Protein AF-A0A2V8QFR4-F1 (afdb_monomer_lite)

Sequence (119 aa):
MKQITLACFFALALAGGATARLQAQPRTSTPVQETDDEYKVTTYKKFVDNREPYPAIAYEEAKRYMAKYGKEDDQYTRYLRDWIKAYEEDARAVRLAAERADREQQLLGSFTQKDYAKA

Radius of gyration: 29.34 Å; chains: 1; bounding box: 53×64×86 Å

Foldseek 3Di:
DDDDDDDDDPDDDDDDDDDDPPPPPPPPPPPPDVVVVVLLVVLVVQLVVCVPVPVVSNLVSLVVNCVVCCVPPDPSNVVSVVSNVVVVVVVVVVVVVVVVVVVVVVVVVVVVVVVVVVD

Secondary structure (DSSP, 8-state):
---------------------------------HHHHHHHHHHHHHHHHHTTT-HHHHHHHHHHHHHHHTTS--HHHHHHHHHHHHHHHHHHHHHHHHHHHHHHHHHHHHHHHHHHT--

Structure (mmCIF, N/CA/C/O backbone):
data_AF-A0A2V8QFR4-F1
#
_entry.id   AF-A0A2V8QFR4-F1
#
loop_
_atom_site.group_PDB
_atom_site.id
_atom_site.type_symbol
_atom_site.label_atom_id
_atom_site.label_alt_id
_atom_site.label_comp_id
_atom_site.label_asym_id
_atom_site.label_entity_id
_atom_site.label_seq_id
_atom_site.pdbx_PDB_ins_code
_atom_site.Cartn_x
_atom_site.Cartn_y
_atom_site.Cartn_z
_atom_site.occupancy
_atom_site.B_iso_or_equiv
_atom_site.auth_seq_id
_atom_site.auth_comp_id
_atom_site.auth_asym_id
_atom_site.auth_atom_id
_atom_site.pdbx_PDB_model_num
ATOM 1 N N . MET A 1 1 ? -12.132 -42.514 -10.563 1.00 47.44 1 MET A N 1
ATOM 2 C CA . MET A 1 1 ? -10.890 -43.128 -10.042 1.00 47.44 1 MET A CA 1
ATOM 3 C C . MET A 1 1 ? -10.372 -44.162 -11.034 1.00 47.44 1 MET A C 1
ATOM 5 O O . MET A 1 1 ? -10.985 -45.218 -11.123 1.00 47.44 1 MET A O 1
ATOM 9 N N . LYS A 1 2 ? -9.292 -43.865 -11.772 1.00 37.84 2 LYS A N 1
ATOM 10 C CA . LYS A 1 2 ? -8.276 -44.845 -12.210 1.00 37.84 2 LYS A CA 1
ATOM 11 C C . LYS A 1 2 ? -7.187 -44.167 -13.059 1.00 37.84 2 LYS A C 1
ATOM 13 O O . LYS A 1 2 ? -7.467 -43.695 -14.147 1.00 37.84 2 LYS A O 1
ATOM 18 N N . GLN A 1 3 ? -5.981 -44.200 -12.492 1.00 45.19 3 GLN A N 1
ATOM 19 C CA . GLN A 1 3 ? -4.664 -44.381 -13.112 1.00 45.19 3 GLN A CA 1
ATOM 20 C C . GLN A 1 3 ? -4.123 -43.312 -14.078 1.00 45.19 3 GLN A C 1
ATOM 22 O O . GLN A 1 3 ? -4.554 -43.157 -15.213 1.00 45.19 3 GLN A O 1
ATOM 27 N N . ILE A 1 4 ? -3.078 -42.648 -13.579 1.00 56.06 4 ILE A N 1
ATOM 28 C CA . ILE A 1 4 ? -2.070 -41.863 -14.292 1.00 56.06 4 ILE A CA 1
ATOM 29 C C . ILE A 1 4 ? -1.244 -42.812 -15.167 1.00 56.06 4 ILE A C 1
ATOM 31 O O . ILE A 1 4 ? -0.779 -43.847 -14.690 1.00 56.06 4 ILE A O 1
ATOM 35 N N . THR A 1 5 ? -0.981 -42.448 -16.421 1.00 51.19 5 THR A N 1
ATOM 36 C CA . THR A 1 5 ? 0.162 -43.001 -17.161 1.00 51.19 5 THR A CA 1
ATOM 37 C C . THR A 1 5 ? 0.791 -41.904 -18.008 1.00 51.19 5 THR A C 1
ATOM 39 O O . THR A 1 5 ? 0.228 -41.425 -18.987 1.00 51.19 5 THR A O 1
ATOM 42 N N . LEU A 1 6 ? 1.958 -41.479 -17.538 1.00 47.16 6 LEU A N 1
ATOM 43 C CA . LEU A 1 6 ? 2.905 -40.575 -18.169 1.00 47.16 6 LEU A CA 1
ATOM 44 C C . LEU A 1 6 ? 3.574 -41.304 -19.347 1.00 47.16 6 LEU A C 1
ATOM 46 O O . LEU A 1 6 ? 4.164 -42.361 -19.142 1.00 47.16 6 LEU A O 1
ATOM 50 N N . ALA A 1 7 ? 3.521 -40.742 -20.553 1.00 52.66 7 ALA A N 1
ATOM 51 C CA . ALA A 1 7 ? 4.398 -41.143 -21.651 1.00 52.66 7 ALA A CA 1
ATOM 52 C C . ALA A 1 7 ? 4.726 -39.928 -22.527 1.00 52.66 7 ALA A C 1
ATOM 54 O O . ALA A 1 7 ? 3.885 -39.407 -23.257 1.00 52.66 7 ALA A O 1
ATOM 55 N N . CYS A 1 8 ? 5.969 -39.467 -22.402 1.00 45.06 8 CYS A N 1
ATOM 56 C CA . CYS A 1 8 ? 6.592 -38.465 -23.249 1.00 45.06 8 CYS A CA 1
ATOM 57 C C . CYS A 1 8 ? 6.646 -38.947 -24.704 1.00 45.06 8 CYS A C 1
ATOM 59 O O . CYS A 1 8 ? 7.252 -39.980 -24.975 1.00 45.06 8 CYS A O 1
ATOM 61 N N . PHE A 1 9 ? 6.134 -38.152 -25.641 1.00 51.03 9 PHE A N 1
ATOM 62 C CA . PHE A 1 9 ? 6.549 -38.225 -27.040 1.00 51.03 9 PHE A CA 1
ATOM 63 C C . PHE A 1 9 ? 6.892 -36.819 -27.530 1.00 51.03 9 PHE A C 1
ATOM 65 O O . PHE A 1 9 ? 6.046 -36.052 -27.979 1.00 51.03 9 PHE A O 1
ATOM 72 N N . PHE A 1 10 ? 8.175 -36.488 -27.394 1.00 49.69 10 PHE A N 1
ATOM 73 C CA . PHE A 1 10 ? 8.828 -35.411 -28.127 1.00 49.69 10 PHE A CA 1
ATOM 74 C C . PHE A 1 10 ? 8.890 -35.843 -29.598 1.00 49.69 10 PHE A C 1
ATOM 76 O O . PHE A 1 10 ? 9.720 -36.671 -29.970 1.00 49.69 10 PHE A O 1
ATOM 83 N N . ALA A 1 11 ? 7.988 -35.322 -30.428 1.00 54.59 11 ALA A N 1
ATOM 84 C CA . ALA A 1 11 ? 8.054 -35.491 -31.874 1.00 54.59 11 ALA A CA 1
ATOM 85 C C . ALA A 1 11 ? 8.646 -34.222 -32.495 1.00 54.59 11 ALA A C 1
ATOM 87 O O . ALA A 1 11 ? 7.992 -33.192 -32.645 1.00 54.59 11 ALA A O 1
ATOM 88 N N . LEU A 1 12 ? 9.932 -34.334 -32.810 1.00 48.91 12 LEU A N 1
ATOM 89 C CA . LEU A 1 12 ? 10.722 -33.430 -33.629 1.00 48.91 12 LEU A CA 1
ATOM 90 C C . LEU A 1 12 ? 10.128 -33.379 -35.050 1.00 48.91 12 LEU A C 1
ATOM 92 O O . LEU A 1 12 ? 10.169 -34.378 -35.765 1.00 48.91 12 LEU A O 1
ATOM 96 N N . ALA A 1 13 ? 9.612 -32.225 -35.474 1.00 54.88 13 ALA A N 1
ATOM 97 C CA . ALA A 1 13 ? 9.267 -31.962 -36.871 1.00 54.88 13 ALA A CA 1
ATOM 98 C C . ALA A 1 13 ? 10.227 -30.903 -37.432 1.00 54.88 13 ALA A C 1
ATOM 100 O O . ALA A 1 13 ? 10.027 -29.700 -37.277 1.00 54.88 13 ALA A O 1
ATOM 101 N N . LEU A 1 14 ? 11.309 -31.380 -38.051 1.00 48.41 14 LEU A N 1
ATOM 102 C CA . LEU A 1 14 ? 12.186 -30.595 -38.915 1.00 48.41 14 LEU A CA 1
ATOM 103 C C . LEU A 1 14 ? 11.637 -30.635 -40.352 1.00 48.41 14 LEU A C 1
ATOM 105 O O . LEU A 1 14 ? 11.417 -31.729 -40.865 1.00 48.41 14 LEU A O 1
ATOM 109 N N . ALA A 1 15 ? 11.528 -29.462 -40.992 1.00 48.47 15 ALA A N 1
ATOM 110 C CA . ALA A 1 15 ? 11.939 -29.152 -42.379 1.00 48.47 15 ALA A CA 1
ATOM 111 C C . ALA A 1 15 ? 10.934 -28.316 -43.207 1.00 48.47 15 ALA A C 1
ATOM 113 O O . ALA A 1 15 ? 9.756 -28.639 -43.310 1.00 48.47 15 ALA A O 1
ATOM 114 N N . GLY A 1 16 ? 11.486 -27.298 -43.887 1.00 48.94 16 GLY A N 1
ATOM 115 C CA . GLY A 1 16 ? 10.872 -26.488 -44.953 1.00 48.94 16 GLY A CA 1
ATOM 116 C C . GLY A 1 16 ? 10.479 -25.088 -44.467 1.00 48.94 16 GLY A C 1
ATOM 117 O O . GLY A 1 16 ? 9.592 -24.957 -43.644 1.00 48.94 16 GLY A O 1
ATOM 118 N N . GLY A 1 17 ? 11.075 -23.964 -44.864 1.00 46.53 17 GLY A N 1
ATOM 119 C CA . GLY A 1 17 ? 11.870 -23.633 -46.040 1.00 46.53 17 GLY A CA 1
ATOM 120 C C . GLY A 1 17 ? 11.304 -22.332 -46.620 1.00 46.53 17 GLY A C 1
ATOM 121 O O . GLY A 1 17 ? 10.319 -22.387 -47.337 1.00 46.53 17 GLY A O 1
ATOM 122 N N . ALA A 1 18 ? 11.884 -21.173 -46.288 1.00 50.06 18 ALA A N 1
ATOM 123 C CA . ALA A 1 18 ? 11.724 -19.921 -47.038 1.00 50.06 18 ALA A CA 1
ATOM 124 C C . ALA A 1 18 ? 12.722 -18.874 -46.523 1.00 50.06 18 ALA A C 1
ATOM 126 O O . ALA A 1 18 ? 12.671 -18.426 -45.380 1.00 50.06 18 ALA A O 1
ATOM 127 N N . THR A 1 19 ? 13.647 -18.486 -47.391 1.00 52.91 19 THR A N 1
ATOM 128 C CA . THR A 1 19 ? 14.601 -17.396 -47.200 1.00 52.91 19 THR A CA 1
ATOM 129 C C . THR A 1 19 ? 13.875 -16.050 -47.160 1.00 52.91 19 THR A C 1
ATOM 131 O O . THR A 1 19 ? 13.709 -15.399 -48.190 1.00 52.91 19 THR A O 1
ATOM 134 N N . ALA A 1 20 ? 13.468 -15.603 -45.976 1.00 54.50 20 ALA A N 1
ATOM 135 C CA . ALA A 1 20 ? 13.208 -14.192 -45.730 1.00 54.50 20 ALA A CA 1
ATOM 136 C C . ALA A 1 20 ? 14.515 -13.561 -45.240 1.00 54.50 20 ALA A C 1
ATOM 138 O O . ALA A 1 20 ? 15.041 -13.928 -44.189 1.00 54.50 20 ALA A O 1
ATOM 139 N N . ARG A 1 21 ? 15.077 -12.637 -46.026 1.00 52.28 21 ARG A N 1
ATOM 140 C CA . ARG A 1 21 ? 16.189 -11.794 -45.579 1.00 52.28 21 ARG A CA 1
ATOM 141 C C . ARG A 1 21 ? 15.722 -11.025 -44.343 1.00 52.28 21 ARG A C 1
ATOM 143 O O . ARG A 1 21 ? 14.958 -10.073 -44.474 1.00 52.28 21 ARG A O 1
ATOM 150 N N . LEU A 1 22 ? 16.179 -11.435 -43.160 1.00 47.47 22 LEU A N 1
ATOM 151 C CA . LEU A 1 22 ? 16.103 -10.608 -41.964 1.00 47.47 22 LEU A CA 1
ATOM 152 C C . LEU A 1 22 ? 16.952 -9.363 -42.223 1.00 47.47 22 LEU A C 1
ATOM 154 O O . LEU A 1 22 ? 18.175 -9.385 -42.100 1.00 47.47 22 LEU A O 1
ATOM 158 N N . GLN A 1 23 ? 16.298 -8.271 -42.610 1.00 51.91 23 GLN A N 1
ATOM 159 C CA . GLN A 1 23 ? 16.843 -6.949 -42.368 1.00 51.91 23 GLN A CA 1
ATOM 160 C C . GLN A 1 23 ? 17.000 -6.837 -40.853 1.00 51.91 23 GLN A C 1
ATOM 162 O O . GLN A 1 23 ? 16.018 -6.764 -40.115 1.00 51.91 23 GLN A O 1
ATOM 167 N N . ALA A 1 24 ? 18.246 -6.910 -40.391 1.00 51.00 24 ALA A N 1
ATOM 168 C CA . ALA A 1 24 ? 18.613 -6.556 -39.037 1.00 51.00 24 ALA A CA 1
ATOM 169 C C . ALA A 1 24 ? 18.272 -5.075 -38.853 1.00 51.00 24 ALA A C 1
ATOM 171 O O . ALA A 1 24 ? 19.057 -4.190 -39.180 1.00 51.00 24 ALA A O 1
ATOM 172 N N . GLN A 1 25 ? 17.054 -4.807 -38.390 1.00 55.38 25 GLN A N 1
ATOM 173 C CA . GLN A 1 25 ? 16.695 -3.522 -37.826 1.00 55.38 25 GLN A CA 1
ATOM 174 C C . GLN A 1 25 ? 17.650 -3.315 -36.645 1.00 55.38 25 GLN A C 1
ATOM 176 O O . GLN A 1 25 ? 17.639 -4.148 -35.730 1.00 55.38 25 GLN A O 1
ATOM 181 N N . PRO A 1 26 ? 18.501 -2.273 -36.647 1.00 44.59 26 PRO A N 1
ATOM 182 C CA . PRO A 1 26 ? 19.242 -1.928 -35.456 1.00 44.59 26 PRO A CA 1
ATOM 183 C C . PRO A 1 26 ? 18.187 -1.504 -34.445 1.00 44.59 26 PRO A C 1
ATOM 185 O O . PRO A 1 26 ? 17.657 -0.395 -34.490 1.00 44.59 26 PRO A O 1
ATOM 188 N N . ARG A 1 27 ? 17.817 -2.430 -33.558 1.00 52.97 27 ARG A N 1
ATOM 189 C CA . ARG A 1 27 ? 17.229 -2.041 -32.291 1.00 52.97 27 ARG A CA 1
ATOM 190 C C . ARG A 1 27 ? 18.322 -1.200 -31.661 1.00 52.97 27 ARG A C 1
ATOM 192 O O . ARG A 1 27 ? 19.400 -1.714 -31.372 1.00 52.97 27 ARG A O 1
ATOM 199 N N . THR A 1 28 ? 18.076 0.091 -31.512 1.00 45.91 28 THR A N 1
ATOM 200 C CA . THR A 1 28 ? 18.715 0.884 -30.475 1.00 45.91 28 THR A CA 1
ATOM 201 C C . THR A 1 28 ? 18.373 0.198 -29.158 1.00 45.91 28 THR A C 1
ATOM 203 O O . THR A 1 28 ? 17.406 0.530 -28.484 1.00 45.91 28 THR A O 1
ATOM 206 N N . SER A 1 29 ? 19.131 -0.846 -28.831 1.00 50.78 29 SER A N 1
ATOM 207 C CA . SER A 1 29 ? 19.281 -1.340 -27.482 1.00 50.78 29 SER A CA 1
ATOM 208 C C . SER A 1 29 ? 20.010 -0.225 -26.756 1.00 50.78 29 SER A C 1
ATOM 210 O O . SER A 1 29 ? 21.239 -0.192 -26.704 1.00 50.78 29 SER A O 1
ATOM 212 N N . THR A 1 30 ? 19.239 0.741 -26.258 1.00 58.19 30 THR A N 1
ATOM 213 C CA . THR A 1 30 ? 19.631 1.477 -25.064 1.00 58.19 30 THR A CA 1
ATOM 214 C C . THR A 1 30 ? 20.175 0.421 -24.106 1.00 58.19 30 THR A C 1
ATOM 216 O O . THR A 1 30 ? 19.496 -0.595 -23.926 1.00 58.19 30 THR A O 1
ATOM 219 N N . PRO A 1 31 ? 21.394 0.570 -23.572 1.00 53.94 31 PRO A N 1
ATOM 220 C CA . PRO A 1 31 ? 21.890 -0.366 -22.583 1.00 53.94 31 PRO A CA 1
ATOM 221 C C . PRO A 1 31 ? 20.942 -0.249 -21.391 1.00 53.94 31 PRO A C 1
ATOM 223 O O . PRO A 1 31 ? 21.027 0.702 -20.618 1.00 53.94 31 PRO A O 1
ATOM 226 N N . VAL A 1 32 ? 19.965 -1.154 -21.309 1.00 56.44 32 VAL A N 1
ATOM 227 C CA . VAL A 1 32 ? 19.191 -1.377 -20.095 1.00 56.44 32 VAL A CA 1
ATOM 228 C C . VAL A 1 32 ? 20.240 -1.854 -19.110 1.00 56.44 32 VAL A C 1
ATOM 230 O O . VAL A 1 32 ? 20.835 -2.916 -19.280 1.00 56.44 32 VAL A O 1
ATOM 233 N N . GLN A 1 33 ? 20.612 -0.948 -18.214 1.00 58.81 33 GLN A N 1
ATOM 234 C CA . GLN A 1 33 ? 21.667 -1.171 -17.248 1.00 58.81 33 GLN A CA 1
ATOM 235 C C . GLN A 1 33 ? 21.204 -2.312 -16.346 1.00 58.81 33 GLN A C 1
ATOM 237 O O . GLN A 1 33 ? 20.113 -2.237 -15.796 1.00 58.81 33 GLN A O 1
ATOM 242 N N . GLU A 1 34 ? 22.031 -3.340 -16.169 1.00 59.84 34 GLU A N 1
ATOM 243 C CA . GLU A 1 34 ? 21.763 -4.481 -15.272 1.00 59.84 34 GLU A CA 1
ATOM 244 C C . GLU A 1 34 ? 21.356 -4.030 -13.850 1.00 59.84 34 GLU A C 1
ATOM 246 O O . GLU A 1 34 ? 20.628 -4.720 -13.138 1.00 59.84 34 GLU A O 1
ATOM 251 N N . THR A 1 35 ? 21.762 -2.820 -13.455 1.00 62.47 35 THR A N 1
ATOM 252 C CA . THR A 1 35 ? 21.380 -2.161 -12.199 1.00 62.47 35 THR A CA 1
ATOM 253 C C . THR A 1 35 ? 19.892 -1.819 -12.102 1.00 62.47 35 THR A C 1
ATOM 255 O O . THR A 1 35 ? 19.349 -1.722 -10.998 1.00 62.47 35 THR A O 1
ATOM 258 N N . ASP A 1 36 ? 19.214 -1.610 -13.229 1.00 66.44 36 ASP A N 1
ATOM 259 C CA . ASP A 1 36 ? 17.785 -1.328 -13.260 1.00 66.44 36 ASP A CA 1
ATOM 260 C C . ASP A 1 36 ? 16.968 -2.590 -12.974 1.00 66.44 36 ASP A C 1
ATOM 262 O O . ASP A 1 36 ? 16.033 -2.552 -12.172 1.00 66.44 36 ASP A O 1
ATOM 266 N N . ASP A 1 37 ? 17.404 -3.726 -13.518 1.00 75.81 37 ASP A N 1
ATOM 267 C CA . ASP A 1 37 ? 16.809 -5.032 -13.244 1.00 75.81 37 ASP A CA 1
ATOM 268 C C . ASP A 1 37 ? 17.004 -5.434 -11.774 1.00 75.81 37 ASP A C 1
ATOM 270 O O . ASP A 1 37 ? 16.063 -5.897 -11.121 1.00 75.81 37 ASP A O 1
ATOM 274 N N . GLU A 1 38 ? 18.187 -5.183 -11.204 1.00 84.44 38 GLU A N 1
ATOM 275 C CA . GLU A 1 38 ? 18.448 -5.439 -9.783 1.00 84.44 38 GLU A CA 1
ATOM 276 C C . GLU A 1 38 ? 17.557 -4.578 -8.876 1.00 84.44 38 GLU A C 1
ATOM 278 O O . GLU A 1 38 ? 16.976 -5.071 -7.904 1.00 84.44 38 GLU A O 1
ATOM 283 N N . TYR A 1 39 ? 17.382 -3.296 -9.199 1.00 86.69 39 TYR A N 1
ATOM 284 C CA . TYR A 1 39 ? 16.499 -2.419 -8.432 1.00 86.69 39 TYR A CA 1
ATOM 285 C C . TYR A 1 39 ? 15.038 -2.891 -8.502 1.00 86.69 39 TYR A C 1
ATOM 287 O O . TYR A 1 39 ? 14.361 -2.982 -7.476 1.00 86.69 39 TYR A O 1
ATOM 295 N N . LYS A 1 40 ? 14.563 -3.261 -9.696 1.00 86.31 40 LYS A N 1
ATOM 296 C CA . LYS A 1 40 ? 13.209 -3.786 -9.918 1.00 86.31 40 LYS A CA 1
ATOM 297 C C . LYS A 1 40 ? 12.944 -5.033 -9.069 1.00 86.31 40 LYS A C 1
ATOM 299 O O . LYS A 1 40 ? 11.947 -5.090 -8.344 1.00 86.31 40 LYS A O 1
ATOM 304 N N . VAL A 1 41 ? 13.872 -5.991 -9.085 1.00 88.62 41 VAL A N 1
ATOM 305 C CA . VAL A 1 41 ? 13.781 -7.234 -8.303 1.00 88.62 41 VAL A CA 1
ATOM 306 C C . VAL A 1 41 ? 13.855 -6.961 -6.803 1.00 88.62 41 VAL A C 1
ATOM 308 O O . VAL A 1 41 ? 13.027 -7.466 -6.043 1.00 88.62 41 VAL A O 1
ATOM 311 N N . THR A 1 42 ? 14.818 -6.155 -6.354 1.00 92.31 42 THR A N 1
ATOM 312 C CA . THR A 1 42 ? 15.034 -5.905 -4.921 1.00 92.31 42 THR A CA 1
ATOM 313 C C . THR A 1 42 ? 13.876 -5.139 -4.287 1.00 92.31 42 THR A C 1
ATOM 315 O O . THR A 1 42 ? 13.419 -5.524 -3.209 1.00 92.31 42 THR A O 1
ATOM 318 N N . THR A 1 43 ? 13.350 -4.101 -4.944 1.00 92.00 43 THR A N 1
ATOM 319 C CA . THR A 1 43 ? 12.196 -3.347 -4.433 1.00 92.00 43 THR A CA 1
ATOM 320 C C . THR A 1 43 ? 10.930 -4.202 -4.431 1.00 92.00 43 THR A C 1
ATOM 322 O O . THR A 1 43 ? 10.207 -4.216 -3.433 1.00 92.00 43 THR A O 1
ATOM 325 N N . TYR A 1 44 ? 10.680 -4.982 -5.488 1.00 92.44 44 TYR A N 1
ATOM 326 C CA . TYR A 1 44 ? 9.523 -5.878 -5.508 1.00 92.44 44 TYR A CA 1
ATOM 327 C C . TYR A 1 44 ? 9.625 -6.976 -4.439 1.00 92.44 44 TYR A C 1
ATOM 329 O O . TYR A 1 44 ? 8.643 -7.265 -3.755 1.00 92.44 44 TYR A O 1
ATOM 337 N N . LYS A 1 45 ? 10.818 -7.540 -4.216 1.00 94.69 45 LYS A N 1
ATOM 338 C CA . LYS A 1 45 ? 1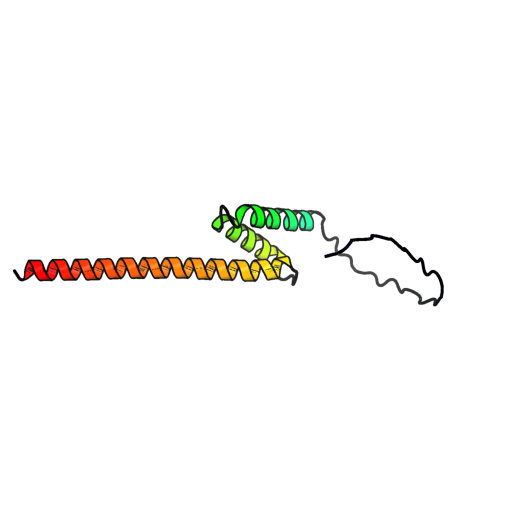1.041 -8.513 -3.140 1.00 94.69 45 LYS A CA 1
ATOM 339 C C . LYS A 1 45 ? 10.726 -7.913 -1.769 1.00 94.69 45 LYS A C 1
ATOM 341 O O . LYS A 1 45 ? 9.993 -8.527 -1.000 1.00 94.69 45 LYS A O 1
ATOM 346 N N . LYS A 1 46 ? 11.222 -6.705 -1.477 1.00 95.12 46 LYS A N 1
ATOM 347 C CA . LYS A 1 46 ? 10.916 -6.015 -0.213 1.00 95.12 46 LYS A CA 1
ATOM 348 C C . LYS A 1 46 ? 9.420 -5.783 -0.043 1.00 95.12 46 LYS A C 1
ATOM 350 O O . LYS A 1 46 ? 8.911 -5.968 1.057 1.00 95.12 46 LYS A O 1
ATOM 355 N N . PHE A 1 47 ? 8.715 -5.426 -1.114 1.00 97.12 47 PHE A N 1
ATOM 356 C CA . PHE A 1 47 ? 7.259 -5.348 -1.083 1.00 97.12 47 PHE A CA 1
ATOM 357 C C . PHE A 1 47 ? 6.633 -6.697 -0.685 1.00 97.12 47 PHE A C 1
ATOM 359 O O . PHE A 1 47 ? 5.854 -6.741 0.265 1.00 97.12 47 PHE A O 1
ATOM 366 N N . VAL A 1 48 ? 6.994 -7.797 -1.358 1.00 96.44 48 VAL A N 1
ATOM 367 C CA . VAL A 1 48 ? 6.420 -9.130 -1.095 1.00 96.44 48 VAL A CA 1
ATOM 368 C C . VAL A 1 48 ? 6.699 -9.593 0.335 1.00 96.44 48 VAL A C 1
ATOM 370 O O . VAL A 1 48 ? 5.771 -10.028 1.013 1.00 96.44 48 VAL A O 1
ATOM 373 N N . ASP A 1 49 ? 7.938 -9.445 0.809 1.00 97.56 49 ASP A N 1
ATOM 374 C CA . ASP A 1 49 ? 8.349 -9.863 2.156 1.00 97.56 49 ASP A CA 1
ATOM 375 C C . ASP A 1 49 ? 7.577 -9.115 3.261 1.00 97.56 49 ASP A C 1
ATOM 377 O O . ASP A 1 49 ? 7.350 -9.658 4.340 1.00 97.56 49 ASP A O 1
ATOM 381 N N . ASN A 1 50 ? 7.175 -7.864 3.004 1.00 97.56 50 ASN A N 1
ATOM 382 C CA . ASN A 1 50 ? 6.516 -7.008 3.993 1.00 97.56 50 ASN A CA 1
ATOM 383 C C . ASN A 1 50 ? 4.994 -6.934 3.828 1.00 97.56 50 ASN A C 1
ATOM 385 O O . ASN A 1 50 ? 4.324 -6.450 4.736 1.00 97.56 50 ASN A O 1
ATOM 389 N N . ARG A 1 51 ? 4.431 -7.399 2.704 1.00 95.69 51 ARG A N 1
ATOM 390 C CA . ARG A 1 51 ? 3.016 -7.186 2.342 1.00 95.69 51 ARG A CA 1
ATOM 391 C C . ARG A 1 51 ? 2.039 -7.609 3.435 1.00 95.69 51 ARG A C 1
ATOM 393 O O . ARG A 1 51 ? 1.025 -6.950 3.631 1.00 95.69 51 ARG A O 1
ATOM 400 N N . GLU A 1 52 ? 2.332 -8.720 4.093 1.00 93.38 52 GLU A N 1
ATOM 401 C CA . GLU A 1 52 ? 1.497 -9.308 5.137 1.00 93.38 52 GLU A CA 1
ATOM 402 C C . GLU A 1 52 ? 1.928 -8.894 6.554 1.00 93.38 52 GLU A C 1
ATOM 404 O O . GLU A 1 52 ? 1.086 -8.367 7.280 1.00 93.38 52 GLU A O 1
ATOM 409 N N . PRO A 1 53 ? 3.204 -9.042 6.967 1.00 96.50 53 PRO A N 1
ATOM 410 C CA . PRO A 1 53 ? 3.588 -8.715 8.340 1.00 96.50 53 PRO A CA 1
ATOM 411 C C . PRO A 1 53 ? 3.673 -7.204 8.610 1.00 96.50 53 PRO A C 1
ATOM 413 O O . PRO A 1 53 ? 3.420 -6.767 9.730 1.00 96.50 53 PRO A O 1
ATOM 416 N N . TYR A 1 54 ? 4.026 -6.401 7.601 1.00 96.69 54 TYR A N 1
ATOM 417 C CA . TYR A 1 54 ? 4.308 -4.969 7.741 1.00 96.69 54 TYR A CA 1
ATOM 418 C C . TYR A 1 54 ? 3.747 -4.172 6.548 1.00 96.69 54 TYR A C 1
ATOM 420 O O . TYR A 1 54 ? 4.510 -3.595 5.763 1.00 96.69 54 TYR A O 1
ATOM 428 N N . PRO A 1 55 ? 2.411 -4.092 6.397 1.00 94.44 55 PRO A N 1
ATOM 429 C CA . PRO A 1 55 ? 1.775 -3.522 5.208 1.00 94.44 55 PRO A CA 1
ATOM 430 C C . PRO A 1 55 ? 2.150 -2.052 4.957 1.00 94.44 55 PRO A C 1
ATOM 432 O O . PRO A 1 55 ? 2.237 -1.634 3.807 1.00 94.44 55 PRO A O 1
ATOM 435 N N . ALA A 1 56 ? 2.469 -1.279 6.001 1.00 96.19 56 ALA A N 1
ATOM 436 C CA . ALA A 1 56 ? 2.972 0.087 5.845 1.00 96.19 56 ALA A CA 1
ATOM 437 C C . ALA A 1 56 ? 4.341 0.143 5.136 1.00 96.19 56 ALA A C 1
ATOM 439 O O . ALA A 1 56 ? 4.551 0.986 4.270 1.00 96.19 56 ALA A O 1
ATOM 440 N N . ILE A 1 57 ? 5.258 -0.780 5.450 1.00 97.00 57 ILE A N 1
ATOM 441 C CA . ILE A 1 57 ? 6.567 -0.87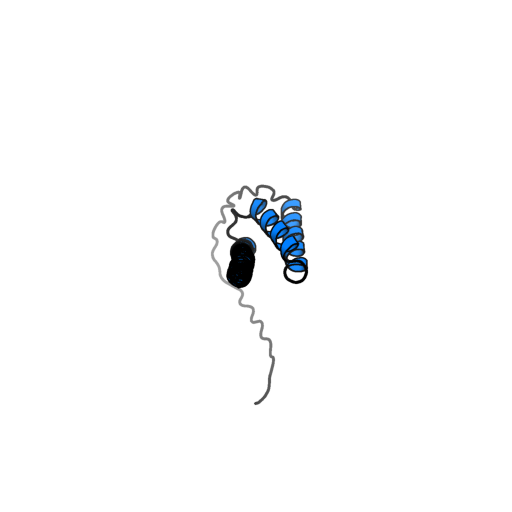1 4.780 1.00 97.00 57 ILE A CA 1
ATOM 442 C C . ILE A 1 57 ? 6.372 -1.316 3.328 1.00 97.00 57 ILE A C 1
ATOM 444 O O . ILE A 1 57 ? 6.982 -0.758 2.417 1.00 97.00 57 ILE A O 1
ATOM 448 N N . ALA A 1 58 ? 5.484 -2.286 3.100 1.00 97.25 58 ALA A N 1
ATOM 449 C CA . ALA A 1 58 ? 5.145 -2.726 1.753 1.00 97.25 58 ALA A CA 1
ATOM 450 C C . ALA A 1 58 ? 4.561 -1.586 0.909 1.00 97.25 58 ALA A C 1
ATOM 452 O O . ALA A 1 58 ? 4.932 -1.442 -0.253 1.00 97.25 58 ALA A O 1
ATOM 453 N N . TYR A 1 59 ? 3.710 -0.739 1.491 1.00 97.94 59 TYR A N 1
ATOM 454 C CA . TYR A 1 59 ? 3.179 0.439 0.812 1.00 97.94 59 TYR A CA 1
ATOM 455 C C . TYR A 1 59 ? 4.283 1.398 0.359 1.00 97.94 59 TYR A C 1
ATOM 457 O O . TYR A 1 59 ? 4.313 1.769 -0.814 1.00 97.94 59 TYR A O 1
ATOM 465 N N . GLU A 1 60 ? 5.237 1.730 1.227 1.00 97.50 60 GLU A N 1
ATOM 466 C CA . GLU A 1 60 ? 6.360 2.599 0.853 1.00 97.50 60 GLU A CA 1
ATOM 467 C C . GLU A 1 60 ? 7.207 2.001 -0.282 1.00 97.50 60 GLU A C 1
ATOM 469 O O . GLU A 1 60 ? 7.550 2.693 -1.245 1.00 97.50 60 GLU A O 1
ATOM 474 N N . GLU A 1 61 ? 7.490 0.697 -0.236 1.00 96.81 61 GLU A N 1
ATOM 475 C CA . GLU A 1 61 ? 8.256 0.022 -1.291 1.00 96.81 61 GLU A CA 1
ATOM 476 C C . GLU A 1 61 ? 7.463 -0.100 -2.603 1.00 96.81 61 GLU A C 1
ATOM 478 O O . GLU A 1 61 ? 8.022 0.097 -3.684 1.00 96.81 61 GLU A O 1
ATOM 483 N N . ALA A 1 62 ? 6.146 -0.317 -2.537 1.00 96.38 62 ALA A N 1
ATOM 484 C CA . ALA A 1 62 ? 5.267 -0.284 -3.703 1.00 96.38 62 ALA A CA 1
ATOM 485 C C . ALA A 1 62 ? 5.259 1.107 -4.358 1.00 96.38 62 ALA A C 1
ATOM 487 O O . ALA A 1 62 ? 5.385 1.222 -5.579 1.00 96.38 62 ALA A O 1
ATOM 488 N N . LYS A 1 63 ? 5.172 2.184 -3.565 1.00 97.50 63 LYS A N 1
ATOM 489 C CA . LYS A 1 63 ? 5.246 3.568 -4.066 1.00 97.50 63 LYS A CA 1
ATOM 490 C C . LYS A 1 63 ? 6.610 3.864 -4.680 1.00 97.50 63 LYS A C 1
ATOM 492 O O . LYS A 1 63 ? 6.666 4.479 -5.744 1.00 97.50 63 LYS A O 1
ATOM 497 N N . ARG A 1 64 ? 7.691 3.387 -4.057 1.00 95.69 64 ARG A N 1
ATOM 498 C CA . ARG A 1 64 ? 9.064 3.503 -4.569 1.00 95.69 64 ARG A CA 1
ATOM 499 C C . ARG A 1 64 ? 9.219 2.813 -5.927 1.00 95.69 64 ARG A C 1
ATOM 501 O O . ARG A 1 64 ? 9.751 3.419 -6.856 1.00 95.69 64 ARG A O 1
ATOM 508 N N . TYR A 1 65 ? 8.690 1.598 -6.067 1.00 94.69 65 TYR A N 1
ATOM 509 C CA . TYR A 1 65 ? 8.662 0.878 -7.340 1.00 94.69 65 TYR A CA 1
ATOM 510 C C . TYR A 1 65 ? 7.874 1.657 -8.402 1.00 94.69 65 TYR A C 1
ATOM 512 O O . TYR A 1 65 ? 8.370 1.905 -9.501 1.00 94.69 65 TYR A O 1
ATOM 520 N N . MET A 1 66 ? 6.663 2.106 -8.061 1.00 95.19 66 MET A N 1
ATOM 521 C CA . MET A 1 66 ? 5.786 2.840 -8.979 1.00 95.19 66 MET A CA 1
ATOM 522 C C . MET A 1 66 ? 6.342 4.212 -9.376 1.00 95.19 66 MET A C 1
ATOM 524 O O . MET A 1 66 ? 6.062 4.684 -10.474 1.00 95.19 66 MET A O 1
ATOM 528 N N . ALA A 1 67 ? 7.157 4.850 -8.537 1.00 94.81 67 ALA A N 1
ATOM 529 C CA . ALA A 1 67 ? 7.815 6.107 -8.885 1.00 94.81 67 ALA A CA 1
ATOM 530 C C . ALA A 1 67 ? 8.820 5.938 -10.035 1.00 94.81 67 ALA A C 1
ATOM 532 O O . ALA A 1 67 ? 8.953 6.834 -10.869 1.00 94.81 67 ALA A O 1
ATOM 533 N N . LYS A 1 68 ? 9.505 4.789 -10.091 1.00 91.94 68 LYS A N 1
ATOM 534 C CA . LYS A 1 68 ? 10.529 4.508 -11.102 1.00 91.94 68 LYS A CA 1
ATOM 535 C C . LYS A 1 68 ? 9.953 3.815 -12.338 1.00 91.94 68 LYS A C 1
ATOM 537 O O . LYS A 1 68 ? 10.214 4.256 -13.452 1.00 91.94 68 LYS A O 1
ATOM 542 N N . TYR A 1 69 ? 9.108 2.806 -12.133 1.00 91.81 69 TYR A N 1
ATOM 543 C CA . TYR A 1 69 ? 8.586 1.944 -13.199 1.00 91.81 69 TYR A CA 1
ATOM 544 C C . TYR A 1 69 ? 7.106 2.152 -13.501 1.00 91.81 69 TYR A C 1
ATOM 546 O O . TYR A 1 69 ? 6.587 1.526 -14.408 1.00 91.81 69 TYR A O 1
ATOM 554 N N . GLY A 1 70 ? 6.380 3.028 -12.800 1.00 88.94 70 GLY A N 1
ATOM 555 C CA . GLY A 1 70 ? 4.914 3.113 -12.920 1.00 88.94 70 GLY A CA 1
ATOM 556 C C . GLY A 1 70 ? 4.376 3.541 -14.291 1.00 88.94 70 GLY A C 1
ATOM 557 O O . GLY A 1 70 ? 3.170 3.447 -14.517 1.00 88.94 70 GLY A O 1
ATOM 558 N N . LYS A 1 71 ? 5.249 4.011 -15.194 1.00 90.56 71 LYS A N 1
ATOM 559 C CA . LYS A 1 71 ? 4.927 4.269 -16.608 1.00 90.56 71 LYS A CA 1
ATOM 560 C C . LYS A 1 71 ? 4.955 2.999 -17.461 1.00 90.56 71 LYS A C 1
ATOM 562 O O . LYS A 1 71 ? 4.347 2.980 -18.526 1.00 90.56 71 LYS A O 1
ATOM 567 N N . GLU A 1 72 ? 5.671 1.975 -17.011 1.00 89.38 72 GLU A N 1
ATOM 568 C CA . GLU A 1 72 ? 5.667 0.654 -17.622 1.00 89.38 72 GLU A CA 1
ATOM 569 C C . GLU A 1 72 ? 4.314 0.001 -17.351 1.00 89.38 72 GLU A C 1
ATOM 571 O O . GLU A 1 72 ? 3.793 0.036 -16.232 1.00 89.38 72 GLU A O 1
ATOM 576 N N . ASP A 1 73 ? 3.725 -0.591 -18.382 1.00 85.12 73 ASP A N 1
ATOM 577 C CA . ASP A 1 73 ? 2.511 -1.389 -18.245 1.00 85.12 73 ASP A CA 1
ATOM 578 C C . ASP A 1 73 ? 2.883 -2.871 -18.151 1.00 85.12 73 ASP A C 1
ATOM 580 O O . ASP A 1 73 ? 2.654 -3.657 -19.071 1.00 85.12 73 ASP A O 1
ATOM 584 N N . ASP A 1 74 ? 3.530 -3.230 -17.043 1.00 88.44 74 ASP A N 1
ATOM 585 C CA . ASP A 1 74 ? 3.952 -4.593 -16.752 1.00 88.44 74 ASP A CA 1
ATOM 586 C C . ASP A 1 74 ? 3.054 -5.251 -15.690 1.00 88.44 74 ASP A C 1
ATOM 588 O O . ASP A 1 74 ? 2.157 -4.644 -15.098 1.00 88.44 74 ASP A O 1
ATOM 592 N N . GLN A 1 75 ? 3.263 -6.548 -15.468 1.00 91.31 75 GLN A N 1
ATOM 593 C CA . GLN A 1 75 ? 2.479 -7.307 -14.498 1.00 91.31 75 GLN A CA 1
ATOM 594 C C . GLN A 1 75 ? 2.611 -6.754 -13.068 1.00 91.31 75 GLN A C 1
ATOM 596 O O . GLN A 1 75 ? 1.633 -6.752 -12.317 1.00 91.31 75 GLN A O 1
ATOM 601 N N . TYR A 1 76 ? 3.800 -6.287 -12.689 1.00 91.75 76 TYR A N 1
ATOM 602 C CA . TYR A 1 76 ? 4.081 -5.782 -11.351 1.00 91.75 76 TYR A CA 1
ATOM 603 C C . TYR A 1 76 ? 3.448 -4.409 -11.134 1.00 91.75 76 TYR A C 1
ATOM 605 O O . TYR A 1 76 ? 2.819 -4.197 -10.104 1.00 91.75 76 TYR A O 1
ATOM 613 N N . THR A 1 77 ? 3.542 -3.486 -12.094 1.00 94.69 77 THR A N 1
ATOM 614 C CA . THR A 1 77 ? 2.965 -2.141 -11.980 1.00 94.69 77 THR A CA 1
ATOM 615 C C . THR A 1 77 ? 1.445 -2.184 -11.938 1.00 94.69 77 THR A C 1
ATOM 617 O O . THR A 1 77 ? 0.841 -1.429 -11.175 1.00 94.69 77 THR A O 1
ATOM 620 N N . ARG A 1 78 ? 0.813 -3.096 -12.691 1.00 95.62 78 ARG A N 1
ATOM 621 C CA . ARG A 1 78 ? -0.636 -3.343 -12.602 1.00 95.62 78 ARG A CA 1
ATOM 622 C C . ARG A 1 78 ? -1.025 -3.840 -11.214 1.00 95.62 78 ARG A C 1
ATOM 624 O O . ARG A 1 78 ? -1.866 -3.230 -10.563 1.00 95.62 78 ARG A O 1
ATOM 631 N N . TYR A 1 79 ? -0.358 -4.889 -10.734 1.00 95.44 79 TYR A N 1
ATOM 632 C CA . TYR A 1 79 ? -0.647 -5.459 -9.421 1.00 95.44 79 TYR A CA 1
ATOM 633 C C . TYR A 1 79 ? -0.399 -4.458 -8.279 1.00 95.44 79 TYR A C 1
ATOM 635 O O . TYR A 1 79 ? -1.234 -4.306 -7.390 1.00 95.44 79 TYR A O 1
ATOM 643 N N . LEU A 1 80 ? 0.725 -3.737 -8.310 1.00 96.75 80 LEU A N 1
ATOM 644 C CA . LEU A 1 80 ? 1.063 -2.742 -7.292 1.00 96.75 80 LEU A CA 1
ATOM 645 C C . LEU A 1 80 ? 0.081 -1.571 -7.299 1.00 96.75 80 LEU A C 1
ATOM 647 O O . LEU A 1 80 ? -0.261 -1.078 -6.230 1.00 96.75 80 LEU A O 1
ATOM 651 N N . ARG A 1 81 ? -0.416 -1.145 -8.466 1.00 96.88 81 ARG A N 1
ATOM 652 C CA . ARG A 1 81 ? -1.448 -0.102 -8.565 1.00 96.88 81 ARG A CA 1
ATOM 653 C C . ARG A 1 81 ? -2.729 -0.507 -7.838 1.00 96.88 81 ARG A C 1
ATOM 655 O O . ARG A 1 81 ? -3.245 0.283 -7.049 1.00 96.88 81 ARG A O 1
ATOM 662 N N . ASP A 1 82 ? -3.206 -1.725 -8.075 1.00 97.44 82 ASP A N 1
ATOM 663 C CA . ASP A 1 82 ? -4.420 -2.238 -7.434 1.00 97.44 82 ASP A CA 1
ATOM 664 C C . ASP A 1 82 ? -4.214 -2.427 -5.927 1.00 97.44 82 ASP A C 1
ATOM 666 O O . ASP A 1 82 ? -5.056 -2.023 -5.123 1.00 97.44 82 ASP A O 1
ATOM 670 N N . TRP A 1 83 ? -3.058 -2.965 -5.531 1.00 97.88 83 TRP A N 1
ATOM 671 C CA . TRP A 1 83 ? -2.726 -3.170 -4.124 1.00 97.88 83 TRP A CA 1
ATOM 672 C C . TRP A 1 83 ? -2.607 -1.845 -3.353 1.00 97.88 83 TRP A C 1
ATOM 674 O O . TRP A 1 83 ? -3.172 -1.714 -2.269 1.00 97.88 83 TRP A O 1
ATOM 684 N N . ILE A 1 84 ? -1.931 -0.840 -3.925 1.00 98.06 84 ILE A N 1
ATOM 685 C CA . ILE A 1 84 ? -1.805 0.508 -3.342 1.00 98.06 84 ILE A CA 1
ATOM 686 C C . ILE A 1 84 ? -3.189 1.116 -3.119 1.00 98.06 84 ILE A C 1
ATOM 688 O O . ILE A 1 84 ? -3.464 1.641 -2.041 1.00 98.06 84 ILE A O 1
ATOM 692 N N . LYS A 1 85 ? -4.072 1.019 -4.119 1.00 98.12 85 LYS A N 1
ATOM 693 C CA . LYS A 1 85 ? -5.434 1.548 -4.022 1.00 98.12 85 LYS A CA 1
ATOM 694 C C . LYS A 1 85 ? -6.212 0.888 -2.881 1.00 98.12 85 LYS A C 1
ATOM 696 O O . LYS A 1 85 ? -6.831 1.598 -2.092 1.00 98.12 85 LYS A O 1
ATOM 701 N N . ALA A 1 86 ? -6.147 -0.439 -2.777 1.00 97.56 86 ALA A N 1
ATOM 702 C CA . ALA A 1 86 ? -6.812 -1.180 -1.709 1.00 97.56 86 ALA A CA 1
ATOM 703 C C . ALA A 1 86 ? -6.286 -0.783 -0.319 1.00 97.56 86 ALA A C 1
ATOM 705 O O . ALA A 1 86 ? -7.075 -0.544 0.592 1.00 97.56 86 ALA A O 1
ATOM 706 N N . TYR A 1 87 ? -4.965 -0.637 -0.170 1.00 97.56 87 TYR A N 1
ATOM 707 C CA . TYR A 1 87 ? -4.355 -0.179 1.080 1.00 97.56 87 TYR A CA 1
ATOM 708 C C . TYR A 1 87 ? -4.832 1.227 1.476 1.00 97.56 87 TYR A C 1
ATOM 710 O O . TYR A 1 87 ? -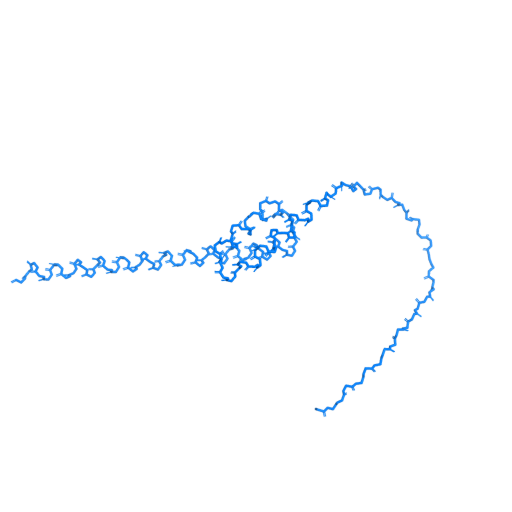5.185 1.473 2.628 1.00 97.56 87 TYR A O 1
ATOM 718 N N . GLU A 1 88 ? -4.880 2.164 0.525 1.00 97.38 88 GLU A N 1
ATOM 719 C CA . GLU A 1 88 ? -5.348 3.527 0.792 1.00 97.38 88 GLU A CA 1
ATOM 720 C C . GLU A 1 88 ? -6.846 3.577 1.140 1.00 97.38 88 GLU A C 1
ATOM 722 O O . GLU A 1 88 ? -7.263 4.405 1.951 1.00 97.38 88 GLU A O 1
ATOM 727 N N . GLU A 1 89 ? -7.666 2.720 0.529 1.00 97.56 89 GLU A N 1
ATOM 728 C CA . GLU A 1 89 ? -9.091 2.583 0.849 1.00 97.56 89 GLU A CA 1
ATOM 729 C C . GLU A 1 89 ? -9.309 2.064 2.271 1.00 97.56 89 GLU A C 1
ATOM 731 O O . GLU A 1 89 ? -10.075 2.672 3.024 1.00 97.56 89 GLU A O 1
ATOM 736 N N . ASP A 1 90 ? -8.590 1.014 2.661 1.00 95.50 90 ASP A N 1
ATOM 737 C CA . ASP A 1 90 ? -8.645 0.455 4.013 1.00 95.50 90 ASP A CA 1
ATOM 738 C C . ASP A 1 90 ? -8.167 1.471 5.062 1.00 95.50 90 ASP A C 1
ATOM 740 O O . ASP A 1 90 ? -8.868 1.767 6.032 1.00 95.50 90 ASP A O 1
ATOM 744 N N . ALA A 1 91 ? -7.035 2.135 4.803 1.00 94.31 91 ALA A N 1
ATOM 745 C CA . ALA A 1 91 ? -6.516 3.178 5.683 1.00 94.31 91 ALA A CA 1
ATOM 746 C C . ALA A 1 91 ? -7.507 4.342 5.869 1.00 94.31 91 ALA A C 1
ATOM 748 O O . ALA A 1 91 ? -7.602 4.910 6.962 1.00 94.31 91 ALA A O 1
ATOM 749 N N . ARG A 1 92 ? -8.269 4.708 4.827 1.00 95.00 92 ARG A N 1
ATOM 750 C CA . ARG A 1 92 ? -9.351 5.700 4.945 1.00 95.00 92 ARG A CA 1
ATOM 751 C C . ARG A 1 92 ? -10.521 5.172 5.769 1.00 95.00 92 ARG A C 1
ATOM 753 O O . ARG A 1 92 ? -11.042 5.921 6.593 1.00 95.00 92 ARG A O 1
ATOM 760 N N . ALA A 1 93 ? -10.922 3.919 5.569 1.00 95.56 93 ALA A N 1
ATOM 761 C CA . ALA A 1 93 ? -12.018 3.305 6.314 1.00 95.56 93 ALA A CA 1
ATOM 762 C C . ALA A 1 93 ? -11.721 3.258 7.821 1.00 95.56 93 ALA A C 1
ATOM 764 O O . ALA A 1 93 ? -12.571 3.651 8.621 1.00 95.56 93 ALA A O 1
ATOM 765 N N . VAL A 1 94 ? -10.496 2.879 8.201 1.00 94.38 94 VAL A N 1
ATOM 766 C CA . VAL A 1 94 ? -10.044 2.868 9.602 1.00 94.38 94 VAL A CA 1
ATOM 767 C C . VAL A 1 94 ? -10.118 4.265 10.224 1.00 94.38 94 VAL A C 1
ATOM 769 O O . VAL A 1 94 ? -10.647 4.418 11.324 1.00 94.38 94 VAL A O 1
ATOM 772 N N . ARG A 1 95 ? -9.650 5.304 9.516 1.00 93.75 95 ARG A N 1
ATOM 773 C CA . ARG A 1 95 ? -9.728 6.694 10.007 1.00 93.75 95 ARG A CA 1
ATOM 774 C C . ARG A 1 95 ? -11.170 7.151 10.205 1.00 93.75 95 ARG A C 1
ATOM 776 O O . ARG A 1 95 ? -11.495 7.691 11.256 1.00 93.75 95 ARG A O 1
ATOM 783 N N . LEU A 1 96 ? -12.043 6.882 9.235 1.00 95.69 96 LEU A N 1
ATOM 784 C CA . LEU A 1 96 ? -13.460 7.242 9.328 1.00 95.69 96 LEU A CA 1
ATOM 785 C C . LEU A 1 96 ? -14.169 6.525 10.485 1.00 95.69 96 LEU A C 1
ATOM 787 O O . LEU A 1 96 ? -15.042 7.104 11.131 1.00 95.69 96 LEU A O 1
ATOM 791 N N . ALA A 1 97 ? -13.812 5.264 10.739 1.00 95.38 97 ALA A N 1
ATOM 792 C CA . ALA A 1 97 ? -14.346 4.503 11.861 1.00 95.38 97 ALA A CA 1
ATOM 793 C C . ALA A 1 97 ? -13.895 5.092 13.207 1.00 95.38 97 ALA A C 1
ATOM 795 O O . ALA A 1 97 ? -14.726 5.251 14.100 1.00 95.38 97 ALA A O 1
ATOM 796 N N . ALA A 1 98 ? -12.620 5.477 13.327 1.00 94.38 98 ALA A N 1
ATOM 797 C CA . ALA A 1 98 ? -12.096 6.141 14.520 1.00 94.38 98 ALA A CA 1
ATOM 798 C C . ALA A 1 98 ? -12.796 7.488 14.776 1.00 94.38 98 ALA A C 1
ATOM 800 O O . ALA A 1 98 ? -13.317 7.713 15.864 1.00 94.38 98 ALA A O 1
ATOM 801 N N . GLU A 1 99 ? -12.924 8.337 13.752 1.00 94.56 99 GLU A N 1
ATOM 802 C CA . GLU A 1 99 ? -13.629 9.624 13.863 1.00 94.56 99 GLU A CA 1
ATOM 803 C C . GLU A 1 99 ? -15.098 9.461 14.281 1.00 94.56 99 GLU A C 1
ATOM 805 O O . GLU A 1 99 ? -15.639 10.273 15.038 1.00 94.56 99 GLU A O 1
ATOM 810 N N . ARG A 1 100 ? -15.767 8.415 13.778 1.00 94.31 100 ARG A N 1
ATOM 811 C CA . ARG A 1 100 ? -17.144 8.101 14.171 1.00 94.31 100 ARG A CA 1
ATOM 812 C C . ARG A 1 100 ? -17.218 7.706 15.644 1.00 94.31 100 ARG A C 1
ATOM 814 O O . ARG A 1 100 ? -18.080 8.229 16.346 1.00 94.31 100 ARG A O 1
ATOM 821 N N . ALA A 1 101 ? -16.318 6.838 16.103 1.00 93.69 101 ALA A N 1
ATOM 822 C CA . ALA A 1 101 ? -16.270 6.408 17.496 1.00 93.69 101 ALA A CA 1
ATOM 823 C C . ALA A 1 101 ? -16.005 7.589 18.449 1.00 93.69 101 ALA A C 1
ATOM 825 O O . ALA A 1 101 ? -16.708 7.741 19.448 1.00 93.69 101 ALA A O 1
ATOM 826 N N . ASP A 1 102 ? -15.070 8.477 18.103 1.00 94.12 102 ASP A N 1
ATOM 827 C CA . ASP A 1 102 ? -14.772 9.679 18.892 1.00 94.12 102 ASP A CA 1
ATOM 828 C C . ASP A 1 102 ? -15.994 10.601 18.996 1.00 94.12 102 ASP A C 1
ATOM 830 O O . ASP A 1 102 ? -16.328 11.112 20.070 1.00 94.12 102 ASP A O 1
ATOM 834 N N . ARG A 1 103 ? -16.713 10.789 17.883 1.00 93.50 103 ARG A N 1
ATOM 835 C CA . ARG A 1 103 ? -17.947 11.584 17.860 1.00 93.50 103 ARG A CA 1
ATOM 836 C C . ARG A 1 103 ? -19.038 10.968 18.731 1.00 93.50 103 ARG A C 1
ATOM 838 O O . ARG A 1 103 ? -19.721 11.696 19.448 1.00 93.50 103 ARG A O 1
ATOM 845 N N . GLU A 1 104 ? -19.212 9.651 18.679 1.00 92.31 104 GLU A N 1
ATOM 846 C CA . GLU A 1 104 ? -20.177 8.940 19.522 1.00 92.31 104 GLU A CA 1
ATOM 847 C C . GLU A 1 104 ? -19.842 9.109 21.011 1.00 92.31 104 GLU A C 1
ATOM 849 O O . GLU A 1 104 ? -20.730 9.435 21.802 1.00 92.31 104 GLU A O 1
ATOM 854 N N . GLN A 1 105 ? -18.565 9.008 21.395 1.00 90.69 105 GLN A N 1
ATOM 855 C CA . GLN A 1 105 ? -18.132 9.252 22.775 1.00 90.69 105 GLN A CA 1
ATOM 856 C C . GLN A 1 105 ? -18.411 10.688 23.240 1.00 90.69 105 GLN A C 1
ATOM 858 O O . GLN A 1 105 ? -18.905 10.887 24.352 1.00 90.69 105 GLN A O 1
ATOM 863 N N . GLN A 1 106 ? -18.161 11.692 22.392 1.00 89.75 106 GLN A N 1
ATOM 864 C CA . GLN A 1 106 ? -18.478 13.091 22.708 1.00 89.75 106 GLN A CA 1
ATOM 865 C C . GLN A 1 106 ? -19.980 13.303 22.930 1.00 89.75 106 GLN A C 1
ATOM 867 O O . GLN A 1 106 ? -20.380 13.990 23.875 1.00 89.75 106 GLN A O 1
ATOM 872 N N . LEU A 1 107 ? -20.823 12.694 22.091 1.00 89.31 107 LEU A N 1
ATOM 873 C CA . LEU A 1 107 ? -22.276 12.782 22.230 1.00 89.31 107 LEU A CA 1
ATOM 874 C C . LEU A 1 107 ? -22.752 12.142 23.539 1.00 89.31 107 LEU A C 1
ATOM 876 O O . LEU A 1 107 ? -23.499 12.781 24.282 1.00 89.31 107 LEU A O 1
ATOM 880 N N . LEU A 1 108 ? 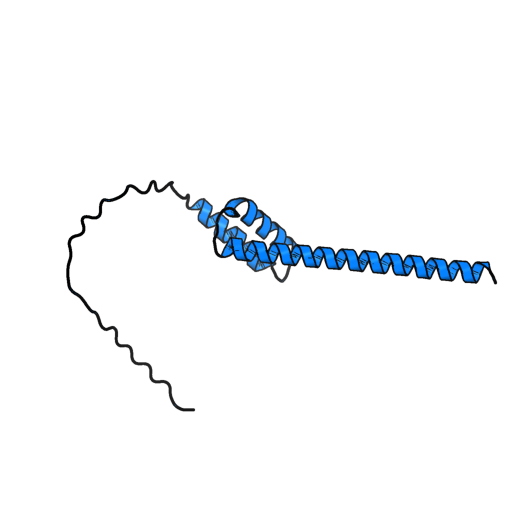-22.273 10.938 23.861 1.00 86.69 108 LEU A N 1
ATOM 881 C CA . LEU A 1 108 ? -22.623 10.233 25.099 1.00 86.69 108 LEU A CA 1
ATOM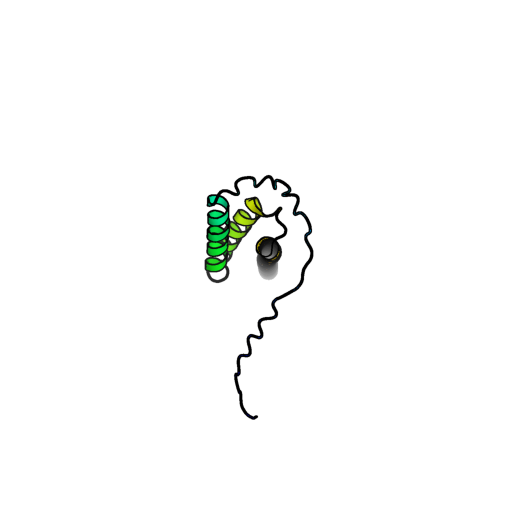 882 C C . LEU A 1 108 ? -22.158 10.991 26.352 1.00 86.69 108 LEU A C 1
ATOM 884 O O . LEU A 1 108 ? -22.925 11.128 27.309 1.00 86.69 108 LEU A O 1
ATOM 888 N N . GLY A 1 109 ? -20.945 11.551 26.337 1.00 82.56 109 GLY A N 1
ATOM 889 C CA . GLY A 1 109 ? -20.445 12.396 27.425 1.00 82.56 109 GLY A CA 1
ATOM 890 C C . GLY A 1 109 ? -21.285 13.664 27.618 1.00 82.56 109 GLY A C 1
ATOM 891 O O . GLY A 1 109 ? -21.621 14.025 28.746 1.00 82.56 109 GLY A O 1
ATOM 892 N N . SER A 1 110 ? -21.703 14.302 26.518 1.00 75.81 110 SER A N 1
ATOM 893 C CA . SER A 1 110 ? -22.543 15.507 26.564 1.00 75.81 110 SER A CA 1
ATOM 894 C C . SER A 1 110 ? -23.964 15.246 27.077 1.00 75.81 110 SER A C 1
ATOM 896 O O . SER A 1 110 ? -24.551 16.114 27.724 1.00 75.81 110 SER A O 1
ATOM 898 N N . PHE A 1 111 ? -24.521 14.063 26.800 1.00 72.56 111 PHE A N 1
ATOM 899 C CA . PHE A 1 111 ? -25.833 13.645 27.297 1.00 72.56 111 PHE A CA 1
ATOM 900 C C . PHE A 1 111 ? -25.782 13.409 28.808 1.00 72.56 111 PHE A C 1
ATOM 902 O O . PHE A 1 111 ? -26.530 14.021 29.565 1.00 72.56 111 PHE A O 1
ATOM 909 N N . THR A 1 112 ? -24.783 12.641 29.236 1.00 70.88 112 THR A N 1
ATOM 910 C CA . THR A 1 112 ? -24.500 12.334 30.640 1.00 70.88 112 THR A CA 1
ATOM 911 C C . THR A 1 112 ? -24.378 13.612 31.486 1.00 70.88 112 THR A C 1
ATOM 913 O O . THR A 1 112 ? -25.036 13.747 32.512 1.00 70.88 112 THR A O 1
ATOM 916 N N . GLN A 1 113 ? -23.610 14.611 31.033 1.00 67.19 113 GLN A N 1
ATOM 917 C CA . GLN A 1 113 ? -23.451 15.880 31.758 1.00 67.19 113 GLN A CA 1
ATOM 918 C C . GLN A 1 113 ? -24.756 16.690 31.873 1.00 67.19 113 GLN A C 1
ATOM 920 O O . GLN A 1 113 ? -24.993 17.330 32.899 1.00 67.19 113 GLN A O 1
ATOM 925 N N . LYS A 1 114 ? -25.600 16.688 30.834 1.00 68.81 114 LYS A N 1
ATOM 926 C CA . LYS A 1 114 ? -26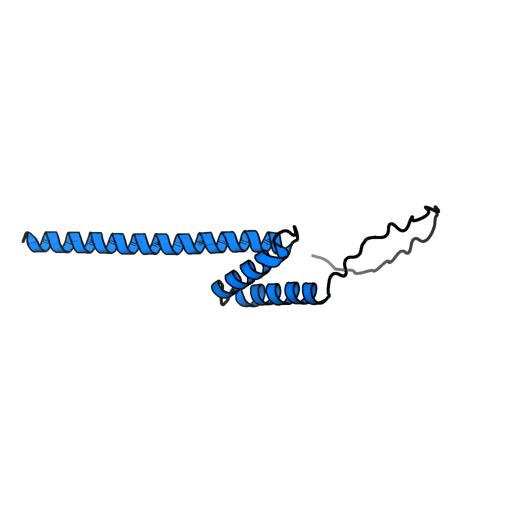.874 17.427 30.835 1.00 68.81 114 LYS A CA 1
ATOM 927 C C . LYS A 1 114 ? -27.892 16.825 31.797 1.00 68.81 114 LYS A C 1
ATOM 929 O O . LYS A 1 114 ? -28.610 17.588 32.438 1.00 68.81 114 LYS A O 1
ATOM 934 N N . ASP A 1 115 ? -27.933 15.502 31.912 1.00 66.69 115 ASP A N 1
ATOM 935 C CA . ASP A 1 115 ? -28.849 14.823 32.829 1.00 66.69 115 ASP A CA 1
ATOM 936 C C . ASP A 1 115 ? -28.465 15.064 34.294 1.00 66.69 115 ASP A C 1
ATOM 938 O O . ASP A 1 115 ? -29.336 15.343 35.115 1.00 66.69 115 ASP A O 1
ATOM 942 N N . TYR A 1 116 ? -27.165 15.075 34.618 1.00 59.34 116 TYR A N 1
ATOM 943 C CA . TYR A 1 116 ? -26.700 15.409 35.970 1.00 59.34 116 TYR A CA 1
ATOM 944 C C . TYR A 1 116 ? -26.860 16.889 36.334 1.00 59.34 116 TYR A C 1
ATOM 946 O O . TYR A 1 116 ? -27.042 17.205 37.501 1.00 59.34 116 TYR A O 1
ATOM 954 N N . ALA A 1 117 ? -26.802 17.809 35.366 1.00 62.09 117 ALA A N 1
ATOM 955 C CA . ALA A 1 117 ? -26.986 19.240 35.627 1.00 62.09 117 ALA A CA 1
ATOM 956 C C . ALA A 1 117 ? -28.458 19.647 35.845 1.00 62.09 117 ALA A C 1
ATOM 958 O O . ALA A 1 117 ? -28.725 20.797 36.195 1.00 62.09 117 ALA A O 1
ATOM 959 N N . LYS A 1 118 ? -29.412 18.743 35.584 1.00 58.72 118 LYS A N 1
ATOM 960 C CA . LYS A 1 118 ? -30.858 19.003 35.665 1.00 58.72 118 LYS A CA 1
ATOM 961 C C . LYS A 1 118 ? -31.546 18.290 36.842 1.00 58.72 118 LYS A C 1
ATOM 963 O O . LYS A 1 118 ? -32.735 18.530 37.051 1.00 58.72 118 LYS A O 1
ATOM 968 N N . ALA A 1 119 ? -30.823 17.429 37.560 1.00 54.66 119 ALA A N 1
ATOM 969 C CA . ALA A 1 119 ? -31.251 16.760 38.791 1.00 54.66 119 ALA A CA 1
ATOM 970 C C . ALA A 1 119 ? -30.839 17.576 40.024 1.00 54.66 119 ALA A C 1
ATOM 972 O O . ALA A 1 119 ? -31.621 17.575 41.000 1.00 54.66 119 ALA A O 1
#

pLDDT: mean 78.6, std 19.89, range [37.84, 98.12]